Protein AF-A0A7J4VDL4-F1 (afdb_monomer_lite)

pLDDT: mean 96.26, std 4.19, range [60.41, 98.81]

Structure (mmCIF, N/CA/C/O backbone):
data_AF-A0A7J4VDL4-F1
#
_entry.id   AF-A0A7J4VDL4-F1
#
loop_
_atom_site.group_PDB
_atom_site.id
_atom_site.type_symbol
_atom_site.label_atom_id
_atom_site.label_alt_id
_atom_site.label_comp_id
_atom_site.label_asym_id
_atom_site.label_entity_id
_atom_site.label_seq_id
_atom_site.pdbx_PDB_ins_code
_atom_site.Cartn_x
_atom_site.Cartn_y
_atom_site.Cartn_z
_atom_site.occupancy
_atom_site.B_iso_or_equiv
_atom_site.auth_seq_id
_atom_site.auth_comp_id
_atom_site.auth_asym_id
_atom_site.auth_atom_id
_atom_site.pdbx_PDB_model_num
ATOM 1 N N . MET A 1 1 ? -11.817 5.795 1.529 1.00 94.25 1 MET A N 1
ATOM 2 C CA . MET A 1 1 ? -12.161 4.381 1.842 1.00 94.25 1 MET A CA 1
ATOM 3 C C . MET A 1 1 ? -12.318 4.054 3.342 1.00 94.25 1 MET A C 1
ATOM 5 O O . MET A 1 1 ? -12.463 2.883 3.675 1.00 94.25 1 MET A O 1
ATOM 9 N N . GLY A 1 2 ? -12.336 5.038 4.257 1.00 95.44 2 GLY A N 1
ATOM 10 C CA . GLY A 1 2 ? -12.389 4.767 5.707 1.00 95.44 2 GLY A CA 1
ATOM 11 C C . GLY A 1 2 ? -13.624 3.978 6.166 1.00 95.44 2 GLY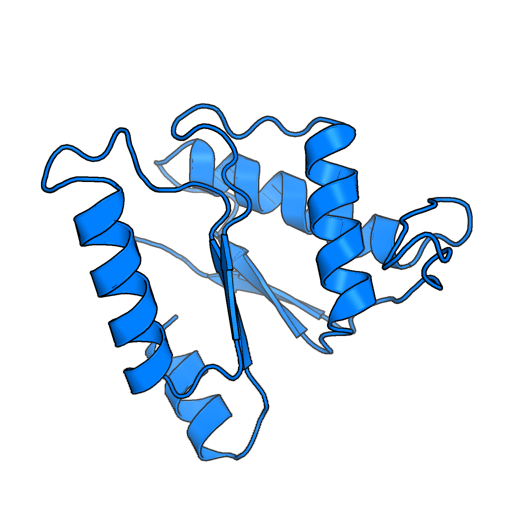 A C 1
ATOM 12 O O . GLY A 1 2 ? -13.493 3.059 6.965 1.00 95.44 2 GLY A O 1
ATOM 13 N N . GLY A 1 3 ? -14.803 4.248 5.591 1.00 96.62 3 GLY A N 1
ATOM 14 C CA . GLY A 1 3 ? -16.025 3.493 5.904 1.00 96.62 3 GLY A CA 1
ATOM 15 C C . GLY A 1 3 ? -15.932 2.001 5.559 1.00 96.62 3 GLY A C 1
ATOM 16 O O . GLY A 1 3 ? -16.387 1.162 6.331 1.00 96.62 3 GLY A O 1
ATOM 17 N N . THR A 1 4 ? -15.279 1.651 4.445 1.00 96.88 4 THR A N 1
ATOM 18 C CA . THR A 1 4 ? -15.030 0.250 4.068 1.00 96.88 4 THR A CA 1
ATOM 19 C C . THR A 1 4 ? -14.106 -0.435 5.068 1.00 96.88 4 THR A C 1
ATOM 21 O O . THR A 1 4 ? -14.406 -1.545 5.497 1.00 96.88 4 THR A O 1
ATOM 24 N N . ILE A 1 5 ? -13.026 0.240 5.477 1.00 97.06 5 ILE A N 1
ATOM 25 C CA . ILE A 1 5 ? -12.095 -0.270 6.493 1.00 97.06 5 ILE A CA 1
ATOM 26 C C . ILE A 1 5 ? -12.838 -0.539 7.805 1.00 97.06 5 ILE A C 1
ATOM 28 O O . ILE A 1 5 ? -12.793 -1.659 8.310 1.00 97.06 5 ILE A O 1
ATOM 32 N N . ALA A 1 6 ? -13.583 0.447 8.312 1.00 96.81 6 ALA A N 1
ATOM 33 C CA . ALA A 1 6 ? -14.337 0.315 9.556 1.00 96.81 6 ALA A CA 1
ATOM 34 C C . ALA A 1 6 ? -15.370 -0.824 9.491 1.00 96.81 6 ALA A C 1
ATOM 36 O O . ALA A 1 6 ? -15.507 -1.593 10.442 1.00 96.81 6 ALA A O 1
ATOM 37 N N . LYS A 1 7 ? -16.058 -0.981 8.350 1.00 97.69 7 LYS A N 1
ATOM 38 C CA . LYS A 1 7 ? -17.004 -2.083 8.122 1.00 97.69 7 LYS A CA 1
ATOM 39 C C . LYS A 1 7 ? -16.311 -3.447 8.137 1.00 97.69 7 LYS A C 1
ATOM 41 O O . LYS A 1 7 ? -16.804 -4.369 8.779 1.00 97.69 7 LYS A O 1
ATOM 46 N N . MET A 1 8 ? -15.176 -3.583 7.450 1.00 97.12 8 MET A N 1
ATOM 47 C CA . MET A 1 8 ? -14.408 -4.832 7.415 1.00 97.12 8 MET A CA 1
ATOM 48 C C . MET A 1 8 ? -13.864 -5.200 8.799 1.00 97.12 8 MET A C 1
ATOM 50 O O . MET A 1 8 ? -14.025 -6.342 9.229 1.00 97.12 8 MET A O 1
ATOM 54 N N . ALA A 1 9 ? -13.306 -4.228 9.524 1.00 96.25 9 ALA A N 1
ATOM 55 C CA . ALA A 1 9 ? -12.855 -4.422 10.899 1.00 96.25 9 ALA A CA 1
ATOM 56 C C . ALA A 1 9 ? -14.016 -4.803 11.837 1.00 96.25 9 ALA A C 1
ATOM 58 O O . ALA A 1 9 ? -13.870 -5.676 12.689 1.00 96.25 9 ALA A O 1
ATOM 59 N N . GLY A 1 10 ? -15.201 -4.209 11.648 1.00 96.31 10 GLY A N 1
ATOM 60 C CA . GLY A 1 10 ? -16.426 -4.575 12.370 1.00 96.31 10 GLY A CA 1
ATOM 61 C C . GLY A 1 10 ? -16.891 -6.015 12.125 1.00 96.31 10 GLY A C 1
ATOM 62 O O . GLY A 1 10 ? -17.521 -6.605 12.996 1.00 96.31 10 GLY A O 1
ATOM 63 N N . HIS A 1 11 ? -16.533 -6.607 10.983 1.00 97.38 11 HIS A N 1
ATOM 64 C CA . HIS A 1 11 ? -16.755 -8.024 10.678 1.00 97.38 11 HIS A CA 1
ATOM 65 C C . HIS A 1 11 ? -15.594 -8.936 11.126 1.00 97.38 11 HIS A C 1
ATOM 67 O O . HIS A 1 11 ? -15.532 -10.093 10.717 1.00 97.38 11 HIS A O 1
ATOM 73 N N . GLY A 1 12 ? -14.657 -8.433 11.938 1.00 96.50 12 GLY A N 1
ATOM 74 C CA . GLY A 1 12 ? -13.530 -9.213 12.457 1.00 96.50 12 GLY A CA 1
ATOM 75 C C . GLY A 1 12 ? -12.416 -9.473 11.440 1.00 96.50 12 GLY A C 1
ATOM 76 O O . GLY A 1 12 ? -11.557 -10.321 11.679 1.00 96.50 12 GLY A O 1
ATOM 77 N N . LEU A 1 13 ? -12.407 -8.770 10.301 1.00 97.44 13 LEU A N 1
ATOM 78 C CA . LEU A 1 13 ? -11.301 -8.861 9.353 1.00 97.44 13 LEU A CA 1
ATOM 79 C C . LEU A 1 13 ? -10.094 -8.072 9.861 1.00 97.44 13 LEU A C 1
ATOM 81 O O . LEU A 1 13 ? -10.221 -6.955 10.358 1.00 97.44 13 LEU A O 1
ATOM 85 N N . ARG A 1 14 ? -8.911 -8.657 9.673 1.00 97.88 14 ARG A N 1
ATOM 86 C CA . ARG A 1 14 ? -7.627 -8.021 9.968 1.00 97.88 14 ARG A CA 1
ATOM 87 C C . ARG A 1 14 ? -7.283 -7.006 8.889 1.00 97.88 14 ARG A C 1
ATOM 89 O O . ARG A 1 14 ? -7.290 -7.349 7.706 1.00 97.88 14 ARG A O 1
ATOM 96 N N . ILE A 1 15 ? -6.986 -5.776 9.301 1.00 97.94 15 ILE A N 1
ATOM 97 C CA . ILE A 1 15 ? -6.673 -4.662 8.404 1.00 97.94 15 ILE A CA 1
ATOM 98 C C . ILE A 1 15 ? -5.271 -4.138 8.694 1.00 97.94 15 ILE A C 1
ATOM 100 O O . ILE A 1 15 ? -4.929 -3.891 9.845 1.00 97.94 15 ILE A O 1
ATOM 104 N N . GLY A 1 16 ? -4.502 -3.902 7.636 1.00 98.06 16 GLY A N 1
ATOM 105 C CA . GLY A 1 16 ? -3.246 -3.163 7.683 1.00 98.06 16 GLY A CA 1
ATOM 106 C C . GLY A 1 16 ? -3.314 -1.909 6.821 1.00 98.06 16 GLY A C 1
ATOM 107 O O . GLY A 1 16 ? -3.989 -1.904 5.789 1.00 98.06 16 GLY A O 1
ATOM 108 N N . ILE A 1 17 ? -2.615 -0.855 7.236 1.00 98.31 17 ILE A N 1
ATOM 109 C CA . ILE A 1 17 ? -2.462 0.381 6.459 1.00 98.31 17 ILE A CA 1
ATOM 110 C C . ILE A 1 17 ? -0.971 0.620 6.218 1.00 98.31 17 ILE A C 1
ATOM 112 O O . ILE A 1 17 ? -0.153 0.464 7.121 1.00 98.31 17 ILE A O 1
ATOM 116 N N . VAL A 1 18 ? -0.612 0.996 4.995 1.00 98.25 18 VAL A N 1
ATOM 117 C CA . VAL A 1 18 ? 0.759 1.371 4.642 1.00 98.25 18 VAL A CA 1
ATOM 118 C C . VAL A 1 18 ? 0.708 2.712 3.934 1.00 98.25 18 VAL A C 1
ATOM 120 O O . VAL A 1 18 ? 0.101 2.828 2.871 1.00 98.25 18 VAL A O 1
ATOM 123 N N . ASP A 1 19 ? 1.353 3.709 4.524 1.00 97.75 19 ASP A N 1
ATOM 124 C CA . ASP A 1 19 ? 1.561 5.016 3.911 1.00 97.75 19 ASP A CA 1
ATOM 125 C C . ASP A 1 19 ? 2.915 5.002 3.169 1.00 97.75 19 ASP A C 1
ATOM 127 O O . ASP A 1 19 ? 3.915 4.512 3.701 1.00 97.75 19 ASP A O 1
ATOM 131 N N . LEU A 1 20 ? 2.980 5.493 1.925 1.00 97.69 20 LEU A N 1
ATOM 132 C CA . LEU A 1 20 ? 4.244 5.479 1.173 1.00 97.69 20 LEU A CA 1
ATOM 133 C C . LEU A 1 20 ? 5.208 6.585 1.622 1.00 97.69 20 LEU A C 1
ATOM 135 O O . LEU A 1 20 ? 6.407 6.331 1.708 1.00 97.69 20 LEU A O 1
ATOM 139 N N . THR A 1 21 ? 4.685 7.771 1.928 1.00 96.19 21 THR A N 1
ATOM 140 C CA . THR A 1 21 ? 5.444 8.987 2.265 1.00 96.19 21 THR A CA 1
ATOM 141 C C . THR A 1 21 ? 5.044 9.491 3.652 1.00 96.19 21 THR A C 1
ATOM 143 O O . THR A 1 21 ? 4.033 9.045 4.208 1.00 96.19 21 THR A O 1
ATOM 146 N N . LEU A 1 22 ? 5.816 10.407 4.246 1.00 94.06 22 LEU A N 1
ATOM 147 C CA . LEU A 1 22 ? 5.429 11.051 5.512 1.00 94.06 22 LEU A CA 1
ATOM 148 C C . LEU A 1 22 ? 4.474 12.238 5.291 1.00 94.06 22 LEU A C 1
ATOM 150 O O . LEU A 1 22 ? 3.930 12.767 6.263 1.00 94.06 22 LEU A O 1
ATOM 154 N N . GLY A 1 23 ? 4.242 12.636 4.036 1.00 92.75 23 GLY A N 1
ATOM 155 C CA . GLY A 1 23 ? 3.475 13.834 3.700 1.00 92.75 23 GLY A CA 1
ATOM 156 C C . GLY A 1 23 ? 4.222 15.121 4.053 1.00 92.75 23 GLY A C 1
ATOM 157 O O . GLY A 1 23 ? 3.592 16.114 4.422 1.00 92.75 23 GLY A O 1
ATOM 158 N N . GLU A 1 24 ? 5.558 15.092 4.046 1.00 92.12 24 GLU A N 1
ATOM 159 C CA . GLU A 1 24 ? 6.407 16.184 4.521 1.00 92.12 24 GLU A CA 1
ATOM 160 C C . GLU A 1 24 ? 6.354 17.454 3.657 1.00 92.12 24 GLU A C 1
ATOM 162 O O . GLU A 1 24 ? 6.754 18.512 4.142 1.00 92.12 24 GLU A O 1
ATOM 167 N N . LEU A 1 25 ? 5.826 17.388 2.426 1.00 91.94 25 LEU A N 1
ATOM 168 C CA . LEU A 1 25 ? 5.559 18.570 1.593 1.00 91.94 25 LEU A CA 1
ATOM 169 C C . LEU A 1 25 ? 4.158 19.162 1.825 1.00 91.94 25 LEU A C 1
ATOM 171 O O . LEU A 1 25 ? 3.764 20.131 1.167 1.00 91.94 25 LEU A O 1
ATOM 175 N N . GLY A 1 26 ? 3.389 18.599 2.760 1.00 89.19 26 GLY A N 1
ATOM 176 C CA . GLY A 1 26 ? 2.090 19.121 3.161 1.00 89.19 26 GLY A CA 1
ATOM 177 C C . GLY A 1 26 ? 2.170 20.571 3.649 1.00 89.19 26 GLY A C 1
ATOM 178 O O . GLY A 1 26 ? 3.057 20.959 4.402 1.00 89.19 26 GLY A O 1
ATOM 179 N N . THR A 1 27 ? 1.196 21.393 3.255 1.00 89.56 27 THR A N 1
ATOM 180 C CA . THR A 1 27 ? 1.187 22.836 3.563 1.00 89.56 27 THR A CA 1
ATOM 181 C C . THR A 1 27 ? 0.898 23.169 5.026 1.00 89.56 27 THR A C 1
ATOM 183 O O . THR A 1 27 ? 1.109 24.305 5.450 1.00 89.56 27 THR A O 1
ATOM 186 N N . ARG A 1 28 ? 0.355 22.221 5.797 1.00 90.81 28 ARG A N 1
ATOM 187 C CA . ARG A 1 28 ? -0.078 22.421 7.185 1.00 90.81 28 ARG A CA 1
ATOM 188 C C . ARG A 1 28 ? 0.456 21.309 8.077 1.00 90.81 28 ARG A C 1
ATOM 190 O O . ARG A 1 28 ? 0.398 20.142 7.705 1.00 90.81 28 ARG A O 1
ATOM 197 N N . GLY A 1 29 ? 0.859 21.686 9.288 1.00 89.94 29 GLY A N 1
ATOM 198 C CA . GLY A 1 29 ? 1.416 20.761 10.271 1.00 89.94 29 GLY A CA 1
ATOM 199 C C . GLY A 1 29 ? 2.886 20.436 10.003 1.00 89.94 29 GLY A C 1
ATOM 200 O O . GLY A 1 29 ? 3.570 21.142 9.268 1.00 89.94 29 GLY A O 1
ATOM 201 N N . SER A 1 30 ? 3.369 19.374 10.641 1.00 89.12 30 SER A N 1
ATOM 202 C CA . SER A 1 30 ? 4.701 18.802 10.440 1.00 89.12 30 SER A CA 1
ATOM 203 C C . SER A 1 30 ? 4.579 17.300 10.180 1.00 89.12 30 SER A C 1
ATOM 205 O O . SER A 1 30 ? 3.552 16.701 10.507 1.00 89.12 30 SER A O 1
ATOM 207 N N . ALA A 1 31 ? 5.629 16.670 9.647 1.00 88.12 31 ALA A N 1
ATOM 208 C CA . ALA A 1 31 ? 5.665 15.218 9.446 1.00 88.12 31 ALA A CA 1
ATOM 209 C C . ALA A 1 31 ? 5.390 14.435 10.747 1.00 88.12 31 ALA A C 1
ATOM 211 O O . ALA A 1 31 ? 4.697 13.422 10.731 1.00 88.12 31 ALA A O 1
ATOM 212 N N . GLU A 1 32 ? 5.869 14.936 11.889 1.00 90.25 32 GLU A N 1
ATOM 213 C CA . GLU A 1 32 ? 5.619 14.341 13.206 1.00 90.25 32 GLU A CA 1
ATOM 214 C C . GLU A 1 32 ? 4.146 14.451 13.622 1.00 90.25 32 GLU A C 1
ATOM 216 O O . GLU A 1 32 ? 3.530 13.454 14.004 1.00 90.25 32 GLU A O 1
ATOM 221 N N . ILE A 1 33 ? 3.550 15.644 13.495 1.00 92.56 33 ILE A N 1
ATOM 222 C CA . ILE A 1 33 ? 2.118 15.848 13.768 1.00 92.56 33 ILE A CA 1
ATOM 223 C C . ILE A 1 33 ? 1.296 14.923 12.870 1.00 92.56 33 ILE A C 1
ATOM 225 O O . ILE A 1 33 ? 0.414 14.210 13.350 1.00 92.56 33 ILE A O 1
ATOM 229 N N . ARG A 1 34 ? 1.637 14.869 11.579 1.00 92.50 34 ARG A N 1
ATOM 230 C CA . ARG A 1 34 ? 0.950 14.039 10.594 1.00 92.50 34 ARG A CA 1
ATOM 231 C C . ARG A 1 34 ? 1.047 12.552 10.922 1.00 92.50 34 ARG A C 1
ATOM 233 O O . ARG A 1 34 ? 0.060 11.828 10.793 1.00 92.50 34 ARG A O 1
ATOM 240 N N . GLN A 1 35 ? 2.211 12.098 11.376 1.00 91.12 35 GLN A N 1
ATOM 241 C CA . GLN A 1 35 ? 2.417 10.720 11.803 1.00 91.12 35 GLN A CA 1
ATOM 242 C C . GLN A 1 35 ? 1.569 10.382 13.036 1.00 91.12 35 GLN A C 1
ATOM 244 O O . GLN A 1 35 ? 0.927 9.331 13.064 1.00 91.12 35 GLN A O 1
ATOM 249 N N . ASN A 1 36 ? 1.499 11.279 14.022 1.00 93.50 36 ASN A N 1
ATOM 250 C CA . ASN A 1 36 ? 0.658 11.091 15.204 1.00 93.50 36 ASN A CA 1
ATOM 251 C C . ASN A 1 36 ? -0.831 11.017 14.834 1.00 93.50 36 ASN A C 1
ATOM 253 O O . ASN A 1 36 ? -1.524 10.092 15.260 1.00 93.50 36 ASN A O 1
ATOM 257 N N . GLU A 1 37 ? -1.318 11.921 13.979 1.00 95.06 37 GLU A N 1
ATOM 258 C CA . GLU A 1 37 ? -2.684 11.865 13.438 1.00 95.06 37 GLU A CA 1
ATOM 259 C C . GLU A 1 37 ? -2.966 10.542 12.715 1.00 95.06 37 GLU A C 1
ATOM 261 O O . GLU A 1 37 ? -4.016 9.925 12.909 1.00 95.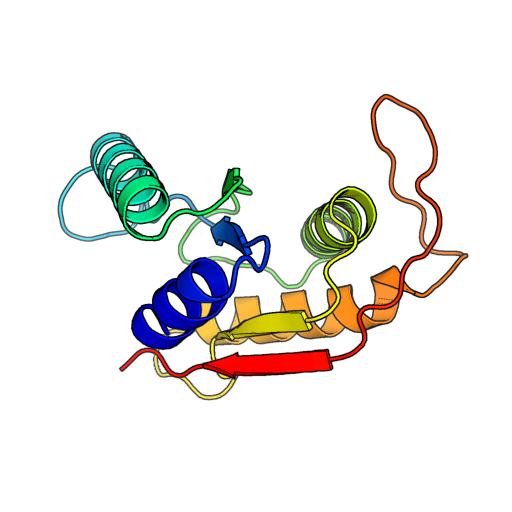06 37 GLU A O 1
ATOM 266 N N . ALA A 1 38 ? -2.022 10.085 11.888 1.00 95.06 38 ALA A N 1
ATOM 267 C CA . ALA A 1 38 ? -2.132 8.836 11.150 1.00 95.06 38 ALA A CA 1
ATOM 268 C C . ALA A 1 38 ? -2.234 7.624 12.093 1.00 95.06 38 ALA A C 1
ATOM 270 O O . ALA A 1 38 ? -3.085 6.751 11.887 1.00 95.06 38 ALA A O 1
ATOM 271 N N . ILE A 1 39 ? -1.426 7.585 13.155 1.00 94.75 39 ILE A N 1
ATOM 272 C CA . ILE A 1 39 ? -1.494 6.537 14.181 1.00 94.75 39 ILE A CA 1
ATOM 273 C C . ILE A 1 39 ? -2.865 6.552 14.867 1.00 94.75 39 ILE A C 1
ATOM 275 O O . ILE A 1 39 ? -3.528 5.514 14.910 1.00 94.75 39 ILE A O 1
ATOM 279 N N . GLN A 1 40 ? -3.341 7.718 15.317 1.00 97.38 40 GLN A N 1
ATOM 280 C CA . GLN A 1 40 ? -4.655 7.835 15.965 1.00 97.38 40 GLN A CA 1
ATOM 281 C C . GLN A 1 40 ? -5.799 7.407 15.036 1.00 97.38 40 GLN A C 1
ATOM 283 O O . GLN A 1 40 ? -6.687 6.655 15.441 1.00 97.38 40 GLN A O 1
ATOM 288 N N . ALA A 1 41 ? -5.754 7.798 13.761 1.00 96.81 41 ALA A N 1
ATOM 289 C CA . ALA A 1 41 ? -6.723 7.344 12.768 1.00 96.81 41 ALA A CA 1
ATOM 290 C C . ALA A 1 41 ? -6.688 5.816 12.575 1.00 96.81 41 ALA A C 1
ATOM 292 O O . ALA A 1 41 ? -7.737 5.196 12.413 1.00 96.81 41 ALA A O 1
ATOM 293 N N . GLY A 1 42 ? -5.502 5.198 12.624 1.00 96.31 42 GLY A N 1
ATOM 294 C CA . GLY A 1 42 ? -5.347 3.741 12.582 1.00 96.31 42 GLY A CA 1
ATOM 295 C C . GLY A 1 42 ? -6.027 3.045 13.764 1.00 96.31 42 GLY A C 1
ATOM 296 O O . GLY A 1 42 ? -6.753 2.072 13.558 1.00 96.31 42 GLY A O 1
ATOM 297 N N . VAL A 1 43 ? -5.870 3.590 14.976 1.00 96.69 43 VAL A N 1
ATOM 298 C CA . VAL A 1 43 ? -6.529 3.091 16.197 1.00 96.69 43 VAL A CA 1
ATOM 299 C C . VAL A 1 43 ? -8.051 3.168 16.072 1.00 96.69 43 VAL A C 1
ATOM 301 O O . VAL A 1 43 ? -8.738 2.172 16.299 1.00 96.69 43 VAL A O 1
ATOM 304 N N . VAL A 1 44 ? -8.589 4.314 15.640 1.00 97.31 44 VAL A N 1
ATOM 305 C CA . VAL A 1 44 ? -10.039 4.498 15.425 1.00 97.31 44 VAL A CA 1
ATOM 306 C C . VAL A 1 44 ? -10.586 3.494 14.406 1.00 97.31 44 VAL A C 1
ATOM 308 O O . VAL A 1 44 ? -11.677 2.950 14.579 1.00 97.31 44 VAL A O 1
ATOM 311 N N . LEU A 1 45 ? -9.815 3.213 13.354 1.00 96.69 45 LEU A N 1
ATOM 312 C CA . LEU A 1 45 ? -10.171 2.262 12.301 1.00 96.69 45 LEU A CA 1
ATOM 313 C C . LEU A 1 45 ? -9.895 0.795 12.662 1.00 96.69 45 LEU A C 1
ATOM 315 O O . LEU A 1 45 ? -10.190 -0.078 11.845 1.00 96.69 45 LEU A O 1
ATOM 319 N N . LYS A 1 46 ? -9.365 0.517 13.862 1.00 96.44 46 LYS A N 1
ATOM 320 C CA . LYS A 1 46 ? -8.979 -0.826 14.326 1.00 96.44 46 LYS A CA 1
ATOM 321 C C . LYS A 1 46 ? -8.015 -1.532 13.361 1.00 96.44 46 LYS A C 1
ATOM 323 O O . LYS A 1 46 ? -8.139 -2.732 13.118 1.00 96.44 46 LYS A O 1
ATOM 328 N N . ALA A 1 47 ? -7.072 -0.785 12.788 1.00 97.00 47 ALA A N 1
ATOM 329 C CA . ALA A 1 47 ? -5.987 -1.377 12.014 1.00 97.00 47 ALA A CA 1
ATOM 330 C C . ALA A 1 47 ? -5.048 -2.162 12.950 1.00 97.00 47 ALA A C 1
ATOM 332 O O . ALA A 1 47 ? -4.657 -1.659 14.000 1.00 97.00 47 ALA A O 1
ATOM 333 N N . GLU A 1 48 ? -4.684 -3.386 12.567 1.00 96.31 48 GLU A N 1
ATOM 334 C CA . GLU A 1 48 ? -3.741 -4.245 13.300 1.00 96.31 48 GLU A CA 1
ATOM 335 C C . GLU A 1 48 ? -2.320 -3.681 13.239 1.00 96.31 48 GLU A C 1
ATOM 337 O O . GLU A 1 48 ? -1.559 -3.780 14.197 1.00 96.31 48 GLU A O 1
ATOM 342 N N . PHE A 1 49 ? -1.983 -3.037 12.121 1.00 96.06 49 PHE A N 1
ATOM 343 C CA . PHE A 1 49 ? -0.752 -2.279 11.970 1.00 96.06 49 PHE A CA 1
ATOM 344 C C . PHE A 1 49 ? -0.955 -1.075 11.051 1.00 96.06 49 PHE A C 1
ATOM 346 O O . PHE A 1 49 ? -1.819 -1.065 10.164 1.00 96.06 49 PHE A O 1
ATOM 353 N N . ARG A 1 50 ? -0.097 -0.072 11.240 1.00 97.19 50 ARG A N 1
ATOM 354 C CA . ARG A 1 50 ? 0.094 1.026 10.302 1.00 97.19 50 ARG A CA 1
ATOM 355 C C . ARG A 1 50 ? 1.584 1.293 10.143 1.00 97.19 50 ARG A C 1
ATOM 357 O O . ARG A 1 50 ? 2.246 1.642 11.114 1.00 97.19 50 ARG A O 1
ATOM 364 N N . GLU A 1 51 ? 2.104 1.104 8.937 1.00 96.00 51 GLU A N 1
ATOM 365 C CA . GLU A 1 51 ? 3.518 1.327 8.617 1.00 96.00 51 GLU A CA 1
ATOM 366 C C . GLU A 1 51 ? 3.691 2.484 7.630 1.00 96.00 51 GLU A C 1
ATOM 368 O O . GLU A 1 51 ? 2.761 2.862 6.918 1.00 96.00 51 GLU A O 1
ATOM 373 N N . ASN A 1 52 ? 4.904 3.034 7.575 1.00 96.69 52 ASN A N 1
ATOM 374 C CA . ASN A 1 52 ? 5.267 4.091 6.643 1.00 96.69 52 ASN A CA 1
ATOM 375 C C . ASN A 1 52 ? 6.571 3.733 5.917 1.00 96.69 52 ASN A C 1
ATOM 377 O O . ASN A 1 52 ? 7.573 3.435 6.571 1.00 96.69 52 ASN A O 1
ATOM 381 N N . LEU A 1 53 ? 6.570 3.772 4.581 1.00 96.69 53 LEU A N 1
ATOM 382 C CA . LEU A 1 53 ? 7.761 3.476 3.779 1.00 96.69 53 LEU A CA 1
ATOM 383 C C . LEU A 1 53 ? 8.724 4.659 3.653 1.00 96.69 53 LEU A C 1
ATOM 385 O O . LEU A 1 53 ? 9.835 4.462 3.177 1.00 96.69 53 LEU A O 1
ATOM 389 N N . ARG A 1 54 ? 8.384 5.869 4.098 1.00 95.81 54 ARG A N 1
ATOM 390 C CA . ARG A 1 54 ? 9.297 7.025 4.075 1.00 95.81 54 ARG A CA 1
ATOM 391 C C . ARG A 1 54 ? 9.925 7.259 2.691 1.00 95.81 5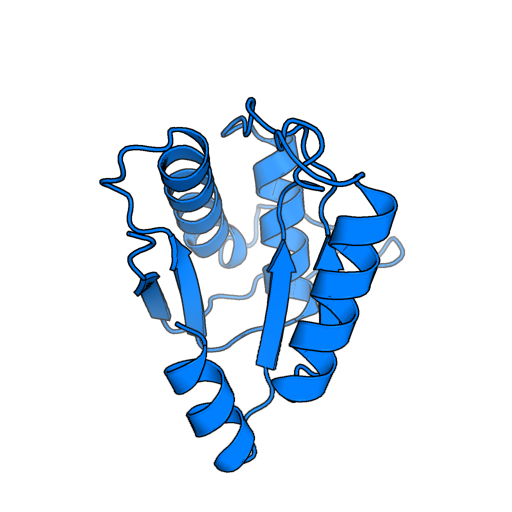4 ARG A C 1
ATOM 393 O O . ARG A 1 54 ? 11.094 7.620 2.589 1.00 95.81 54 ARG A O 1
ATOM 400 N N . ILE A 1 55 ? 9.179 6.962 1.628 1.00 96.94 55 ILE A N 1
ATOM 401 C CA . ILE A 1 55 ? 9.517 7.388 0.271 1.00 96.94 55 ILE A CA 1
ATOM 402 C C . ILE A 1 55 ? 9.361 8.917 0.250 1.00 96.94 55 ILE A C 1
ATOM 404 O O . ILE A 1 55 ? 8.411 9.402 0.870 1.00 96.94 55 ILE A O 1
ATOM 408 N N . PRO A 1 56 ? 10.261 9.668 -0.410 1.00 95.25 56 PRO A N 1
ATOM 409 C CA . PRO A 1 56 ? 10.145 11.120 -0.483 1.00 95.25 56 PRO A CA 1
ATOM 410 C C . PRO A 1 56 ? 8.788 11.559 -1.043 1.00 95.25 56 PRO A C 1
ATOM 412 O O . PRO A 1 56 ? 8.356 11.092 -2.102 1.00 95.25 56 PRO A O 1
ATOM 415 N N . ASP A 1 57 ? 8.122 12.452 -0.319 1.00 95.12 57 ASP A N 1
ATOM 416 C CA . ASP A 1 57 ? 6.854 13.048 -0.730 1.00 95.12 57 ASP A CA 1
ATOM 417 C C . ASP A 1 57 ? 7.035 13.928 -1.973 1.00 95.12 57 ASP A C 1
ATOM 419 O O . ASP A 1 57 ? 8.090 14.532 -2.178 1.00 95.12 57 ASP A O 1
ATOM 423 N N . GLY A 1 58 ? 6.033 13.964 -2.854 1.00 94.12 58 GLY A N 1
ATOM 424 C CA . GLY A 1 58 ? 6.108 14.663 -4.141 1.00 94.12 58 GLY A CA 1
ATOM 425 C C . GLY A 1 58 ? 6.986 13.992 -5.202 1.00 94.12 58 GLY A C 1
ATOM 426 O O . GLY A 1 58 ? 7.041 14.486 -6.330 1.00 94.12 58 GLY A O 1
ATOM 427 N N . ASN A 1 59 ? 7.681 12.896 -4.872 1.00 92.00 59 ASN A N 1
ATOM 428 C CA . ASN A 1 59 ? 8.527 12.159 -5.810 1.00 92.00 59 ASN A CA 1
ATOM 429 C C . ASN A 1 59 ? 8.460 10.639 -5.590 1.00 92.00 59 ASN A C 1
ATOM 431 O O . ASN A 1 59 ? 9.479 9.960 -5.429 1.00 92.00 59 ASN A O 1
ATOM 435 N N . ILE A 1 60 ? 7.247 10.076 -5.593 1.00 96.94 60 ILE A N 1
ATOM 436 C CA . ILE A 1 60 ? 7.084 8.618 -5.555 1.00 96.94 60 ILE A CA 1
ATOM 437 C C . ILE A 1 60 ? 7.533 8.024 -6.896 1.00 96.94 60 ILE A C 1
ATOM 439 O O . ILE A 1 60 ? 6.774 7.947 -7.862 1.00 96.94 60 ILE A O 1
ATOM 443 N N . GLU A 1 61 ? 8.781 7.570 -6.955 1.00 97.00 61 GLU A N 1
ATOM 444 C CA . GLU A 1 61 ? 9.336 6.936 -8.147 1.00 97.00 61 GLU A CA 1
ATOM 445 C C . GLU A 1 61 ? 8.924 5.466 -8.269 1.00 97.00 61 GLU A C 1
ATOM 447 O O . GLU A 1 61 ? 9.067 4.661 -7.341 1.00 97.00 61 GLU A O 1
ATOM 452 N N . VAL A 1 62 ? 8.502 5.073 -9.472 1.00 97.81 62 VAL A N 1
ATOM 453 C CA . VAL A 1 62 ? 8.209 3.674 -9.814 1.00 97.81 62 VAL A CA 1
ATOM 454 C C . VAL A 1 62 ? 9.495 2.953 -10.242 1.00 97.81 62 VAL A C 1
ATOM 456 O O . VAL A 1 62 ? 9.633 2.510 -11.387 1.00 97.81 62 VAL A O 1
ATOM 459 N N . ASN A 1 63 ? 10.440 2.851 -9.308 1.00 98.12 63 ASN A N 1
ATOM 460 C CA . ASN A 1 63 ? 11.757 2.240 -9.492 1.00 98.12 63 ASN A CA 1
ATOM 461 C C . ASN A 1 63 ? 11.851 0.845 -8.827 1.00 98.12 63 ASN A C 1
ATOM 463 O O . ASN A 1 63 ? 10.916 0.378 -8.169 1.00 98.12 63 ASN A O 1
ATOM 467 N N . GLN A 1 64 ? 12.972 0.148 -9.040 1.00 98.06 64 GLN A N 1
ATOM 468 C CA . GLN A 1 64 ? 13.180 -1.211 -8.525 1.00 98.06 64 GLN A CA 1
ATOM 469 C C . GLN A 1 64 ? 13.240 -1.252 -6.992 1.00 98.06 64 GLN A C 1
ATOM 471 O O . GLN A 1 64 ? 12.720 -2.188 -6.389 1.00 98.06 64 GLN A O 1
ATOM 476 N N . GLU A 1 65 ? 13.849 -0.251 -6.360 1.00 98.00 65 GLU A N 1
ATOM 477 C CA . GLU A 1 65 ? 13.982 -0.182 -4.905 1.00 98.00 65 GLU A CA 1
ATOM 478 C C . GLU A 1 65 ? 12.606 -0.105 -4.236 1.00 98.00 65 GLU A C 1
ATOM 480 O O . GLU A 1 65 ? 12.229 -0.997 -3.474 1.00 98.00 65 GLU A O 1
ATOM 485 N N . ASN A 1 66 ? 11.805 0.898 -4.598 1.00 98.44 66 ASN A N 1
ATOM 486 C CA . ASN A 1 66 ? 10.457 1.080 -4.068 1.00 9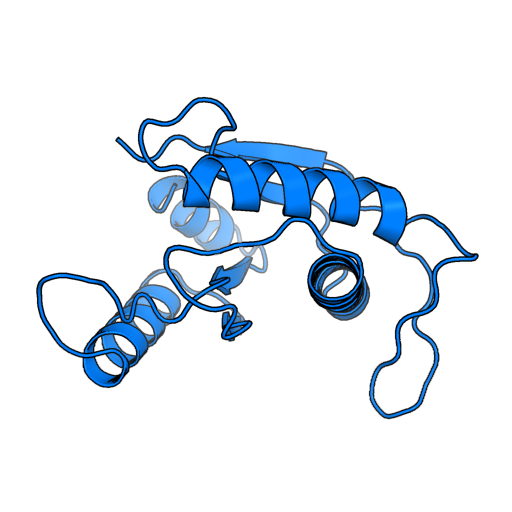8.44 66 ASN A CA 1
ATOM 487 C C . ASN A 1 66 ? 9.561 -0.125 -4.377 1.00 98.44 66 ASN A C 1
ATOM 489 O O . ASN A 1 66 ? 8.763 -0.540 -3.534 1.00 98.44 66 ASN A O 1
ATOM 493 N N . LEU A 1 67 ? 9.723 -0.737 -5.557 1.00 98.69 67 LEU A N 1
ATOM 494 C CA . LEU A 1 67 ? 8.994 -1.949 -5.924 1.00 98.69 67 LEU A CA 1
ATOM 495 C C . LEU A 1 67 ? 9.292 -3.090 -4.948 1.00 98.69 67 LEU A C 1
ATOM 497 O O . LEU A 1 67 ? 8.361 -3.716 -4.440 1.00 98.69 67 LEU A O 1
ATOM 501 N N . LEU A 1 68 ? 10.570 -3.353 -4.665 1.00 98.50 68 LEU A N 1
ATOM 502 C CA . LEU A 1 68 ? 10.979 -4.417 -3.748 1.00 98.50 68 LEU A CA 1
ATOM 503 C C . LEU A 1 68 ? 10.506 -4.155 -2.315 1.00 98.50 68 LEU A C 1
ATOM 505 O O . LEU A 1 68 ? 10.108 -5.099 -1.635 1.00 98.50 68 LEU A O 1
ATOM 509 N N . ARG A 1 69 ? 10.461 -2.890 -1.880 1.00 98.50 69 ARG A N 1
ATOM 510 C CA . ARG A 1 69 ? 9.922 -2.505 -0.564 1.00 98.50 69 ARG A CA 1
ATOM 511 C C . ARG A 1 69 ? 8.432 -2.829 -0.439 1.00 98.50 69 ARG A C 1
ATOM 513 O O . ARG A 1 69 ? 8.016 -3.426 0.551 1.00 98.50 69 ARG A O 1
ATOM 520 N N . VAL A 1 70 ? 7.627 -2.526 -1.460 1.00 98.69 70 VAL A N 1
ATOM 521 C CA . VAL A 1 70 ? 6.195 -2.880 -1.456 1.00 98.69 70 VAL A CA 1
ATOM 522 C C . VAL A 1 70 ? 5.994 -4.396 -1.595 1.00 98.69 70 VAL A C 1
ATOM 524 O O . VAL A 1 70 ? 5.156 -4.967 -0.899 1.00 98.69 70 VAL A O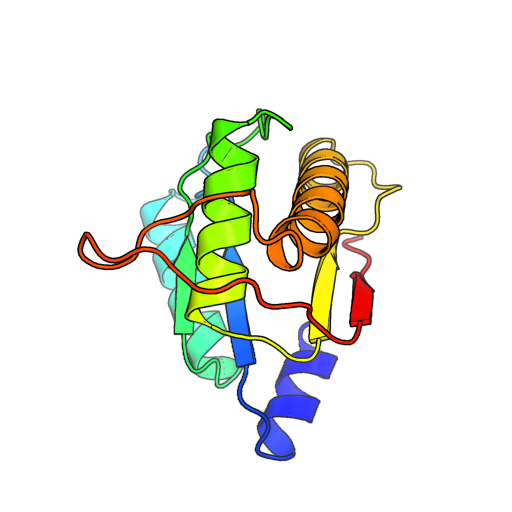 1
ATOM 527 N N . VAL A 1 71 ? 6.784 -5.083 -2.433 1.00 98.81 71 VAL A N 1
ATOM 528 C CA . VAL A 1 71 ? 6.753 -6.556 -2.540 1.00 98.81 71 VAL A CA 1
ATOM 529 C C . VAL A 1 71 ? 7.063 -7.216 -1.195 1.00 98.81 71 VAL A C 1
ATOM 531 O O . VAL A 1 71 ? 6.378 -8.168 -0.815 1.00 98.81 71 VAL A O 1
ATOM 534 N N . HIS A 1 72 ? 8.054 -6.697 -0.468 1.00 98.62 72 HIS A N 1
ATOM 535 C CA . HIS A 1 72 ? 8.413 -7.171 0.862 1.00 98.62 72 HIS A CA 1
ATOM 536 C C . HIS A 1 72 ? 7.224 -7.083 1.827 1.00 98.62 72 HIS A C 1
ATOM 538 O O . HIS A 1 72 ? 6.883 -8.083 2.456 1.00 98.62 72 HIS A O 1
ATOM 544 N N . LEU A 1 73 ? 6.525 -5.942 1.874 1.00 98.50 73 LEU A N 1
ATOM 545 C CA . LEU A 1 73 ? 5.343 -5.776 2.729 1.00 98.50 73 LEU A CA 1
ATOM 546 C C . LEU A 1 73 ? 4.198 -6.720 2.345 1.00 98.50 73 LEU A C 1
ATOM 548 O O . LEU A 1 73 ? 3.574 -7.321 3.220 1.00 98.50 73 LEU A O 1
ATOM 552 N N . ILE A 1 74 ? 3.942 -6.909 1.046 1.00 98.69 74 ILE A N 1
ATOM 553 C CA . ILE A 1 74 ? 2.921 -7.857 0.578 1.00 98.69 74 ILE A CA 1
ATOM 554 C C . ILE A 1 74 ? 3.257 -9.284 1.037 1.00 98.69 74 ILE A C 1
ATOM 556 O O . ILE A 1 74 ? 2.371 -10.012 1.482 1.00 98.69 74 ILE A O 1
ATOM 560 N N . ARG A 1 75 ? 4.526 -9.696 0.970 1.00 98.69 75 ARG A N 1
ATOM 561 C CA . ARG A 1 75 ? 4.959 -11.043 1.383 1.00 98.69 75 ARG A CA 1
ATOM 562 C C . ARG A 1 75 ? 5.036 -11.224 2.897 1.00 98.69 75 ARG A C 1
ATOM 564 O O . ARG A 1 75 ? 4.751 -12.324 3.371 1.00 98.69 75 ARG A O 1
ATOM 571 N N . LYS A 1 76 ? 5.371 -10.162 3.636 1.00 98.25 76 LYS A N 1
ATOM 572 C CA . LYS A 1 76 ? 5.353 -10.109 5.103 1.00 98.25 76 LYS A CA 1
ATOM 573 C C . LYS A 1 76 ? 3.934 -10.313 5.625 1.00 98.25 76 LYS A C 1
ATOM 575 O O . LYS A 1 76 ? 3.687 -11.211 6.425 1.00 98.25 76 LYS A O 1
ATOM 580 N N . TYR A 1 77 ? 2.990 -9.524 5.114 1.00 98.12 77 TYR A N 1
ATOM 581 C CA . TYR A 1 77 ? 1.624 -9.475 5.639 1.00 98.12 77 TYR A CA 1
ATOM 582 C C . TYR A 1 77 ? 0.642 -10.439 4.981 1.00 98.12 77 TYR A C 1
ATOM 584 O O . TYR A 1 77 ? -0.407 -10.723 5.558 1.00 98.12 77 TYR A O 1
ATOM 592 N N . LYS A 1 78 ? 0.973 -10.957 3.794 1.00 98.31 78 LYS A N 1
ATOM 593 C CA . LYS A 1 78 ? 0.148 -11.899 3.025 1.00 98.31 78 LYS A CA 1
ATOM 594 C C . LYS A 1 78 ? -1.332 -11.469 2.948 1.00 98.31 78 LYS A C 1
ATOM 596 O O . LYS A 1 78 ? -2.214 -12.231 3.359 1.00 98.31 78 LYS A O 1
ATOM 601 N N . PRO A 1 79 ? -1.631 -10.239 2.482 1.00 98.38 79 PRO A N 1
ATOM 602 C CA . PRO A 1 79 ? -3.001 -9.749 2.426 1.00 98.38 79 PRO A CA 1
ATOM 603 C C . PRO A 1 79 ? -3.787 -10.470 1.327 1.00 98.38 79 PRO A C 1
ATOM 605 O O . PRO A 1 79 ? -3.327 -10.554 0.193 1.00 98.38 79 PRO A O 1
ATOM 608 N N . LYS A 1 80 ? -5.017 -10.909 1.619 1.00 98.25 80 LYS A N 1
ATOM 609 C CA . LYS A 1 80 ? -5.915 -11.461 0.585 1.00 98.25 80 LYS A CA 1
ATOM 610 C C . LYS A 1 80 ? -6.336 -10.404 -0.435 1.00 98.25 80 LYS A C 1
ATOM 612 O O . LYS A 1 80 ? -6.460 -10.686 -1.618 1.00 98.25 80 LYS A O 1
ATOM 617 N N . VAL A 1 81 ? -6.553 -9.174 0.022 1.00 98.31 81 VAL A N 1
ATOM 618 C CA . VAL A 1 81 ? -7.031 -8.063 -0.804 1.00 98.31 81 VAL A CA 1
ATOM 619 C C . VAL A 1 81 ? -6.147 -6.848 -0.567 1.00 98.31 81 VAL A C 1
ATOM 621 O O . VAL A 1 81 ? -5.850 -6.515 0.579 1.00 98.31 81 VAL A O 1
ATOM 624 N N . ILE A 1 82 ? -5.763 -6.173 -1.648 1.00 98.75 82 ILE A N 1
ATOM 625 C CA . ILE A 1 82 ? -5.027 -4.908 -1.621 1.00 98.75 82 ILE A CA 1
ATOM 626 C C . ILE A 1 82 ? -5.925 -3.789 -2.150 1.00 98.75 82 ILE A C 1
ATOM 628 O O . ILE A 1 82 ? -6.684 -3.979 -3.100 1.00 98.75 82 ILE A O 1
ATOM 632 N N . PHE A 1 83 ? -5.811 -2.610 -1.547 1.00 98.56 83 PHE A N 1
ATOM 633 C CA . PHE A 1 83 ? -6.410 -1.371 -2.032 1.00 98.56 83 PHE A CA 1
ATOM 634 C C . PHE A 1 83 ? -5.308 -0.351 -2.333 1.00 98.56 83 PHE A C 1
ATOM 636 O O . PHE A 1 83 ? -4.359 -0.237 -1.561 1.00 98.56 83 PHE A O 1
ATOM 643 N N . ALA A 1 84 ? -5.445 0.401 -3.424 1.00 98.31 84 ALA A N 1
ATOM 644 C CA . ALA A 1 84 ? -4.527 1.479 -3.804 1.00 98.31 84 ALA A CA 1
ATOM 645 C C . ALA A 1 84 ? -5.292 2.712 -4.327 1.00 98.31 84 ALA A C 1
ATOM 647 O O . ALA A 1 84 ? -6.447 2.571 -4.738 1.00 98.31 84 ALA A O 1
ATOM 648 N N . PRO A 1 85 ? -4.681 3.911 -4.359 1.00 98.19 85 PRO A N 1
ATOM 649 C CA . PRO A 1 85 ? -5.280 5.073 -5.009 1.00 98.19 85 PRO A CA 1
ATOM 650 C C . PRO A 1 85 ? -5.620 4.798 -6.479 1.00 98.19 85 PRO A C 1
ATOM 652 O O . PRO A 1 85 ? -4.901 4.073 -7.179 1.00 98.19 85 PRO A O 1
ATOM 655 N N . TYR A 1 86 ? -6.726 5.365 -6.954 1.00 98.12 86 TYR A N 1
ATOM 656 C CA . TYR A 1 86 ? -7.138 5.264 -8.349 1.00 98.12 86 TYR A CA 1
ATOM 657 C C . TYR A 1 86 ? -6.108 5.926 -9.269 1.00 98.12 86 TYR A C 1
ATOM 659 O O . TYR A 1 86 ? -5.582 6.993 -8.977 1.00 98.12 86 TYR A O 1
ATOM 667 N N . PHE A 1 87 ? -5.800 5.267 -10.385 1.00 96.12 87 PHE A N 1
ATOM 668 C CA . PHE A 1 87 ? -4.707 5.655 -11.284 1.00 96.12 87 PHE A CA 1
ATOM 669 C C . PHE A 1 87 ? -4.982 6.932 -12.091 1.00 96.12 87 PHE A C 1
ATOM 671 O O . PHE A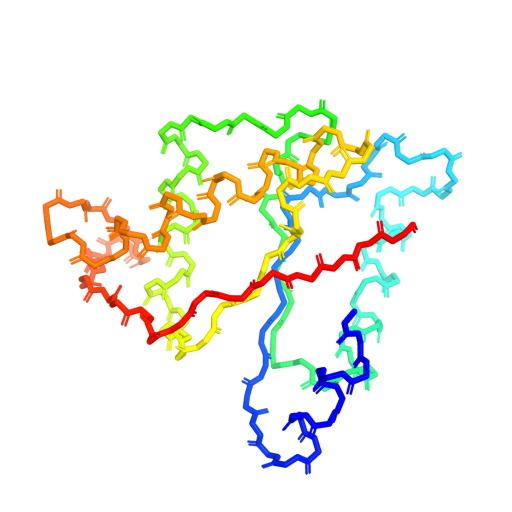 1 87 ? -4.080 7.418 -12.766 1.00 96.12 87 PHE A O 1
ATOM 678 N N . ASN A 1 88 ? -6.218 7.436 -12.079 1.00 96.25 88 ASN A N 1
ATOM 679 C CA . ASN A 1 88 ? -6.593 8.694 -12.709 1.00 96.25 88 ASN A CA 1
ATOM 680 C C . ASN A 1 88 ? -7.014 9.680 -11.617 1.00 96.25 88 ASN A C 1
ATOM 682 O O . ASN A 1 88 ? -8.160 9.664 -11.165 1.00 96.25 88 ASN A O 1
ATOM 686 N N . ASP A 1 89 ? -6.058 10.487 -11.178 1.00 95.75 89 ASP A N 1
ATOM 687 C CA . ASP A 1 89 ? -6.187 11.430 -10.074 1.00 95.75 89 ASP A CA 1
ATOM 688 C C . ASP A 1 89 ? -5.425 12.714 -10.429 1.00 95.75 89 ASP A C 1
ATOM 690 O O . ASP A 1 89 ? -4.464 12.679 -11.196 1.00 95.75 89 ASP A O 1
ATOM 694 N N . ARG A 1 90 ? -5.836 13.857 -9.876 1.00 95.75 90 ARG A N 1
ATOM 695 C CA . ARG A 1 90 ? -5.117 15.123 -10.077 1.00 95.75 90 ARG A CA 1
ATOM 696 C C . ARG A 1 90 ? -3.733 15.117 -9.423 1.00 95.75 90 ARG A C 1
ATOM 698 O O . ARG A 1 90 ? -2.877 15.902 -9.824 1.00 95.75 90 ARG A O 1
ATOM 705 N N . HIS A 1 91 ? -3.537 14.308 -8.379 1.00 96.19 91 HIS A N 1
ATOM 706 C CA . HIS A 1 91 ? -2.291 14.261 -7.627 1.00 96.19 91 HIS A CA 1
ATOM 707 C C . HIS A 1 91 ? -1.336 13.218 -8.233 1.00 96.19 91 HIS A C 1
ATOM 709 O O . HIS A 1 91 ? -1.649 12.024 -8.214 1.00 96.19 91 HIS A O 1
ATOM 715 N N . PRO A 1 92 ? -0.146 13.614 -8.721 1.00 96.19 92 PRO A N 1
ATOM 716 C CA . PRO A 1 92 ? 0.783 12.690 -9.375 1.00 96.19 92 PRO A CA 1
ATOM 717 C C . PRO A 1 92 ? 1.230 11.547 -8.455 1.00 96.19 92 PRO A C 1
ATOM 719 O O . PRO A 1 92 ? 1.269 10.401 -8.893 1.00 96.19 92 PRO A O 1
ATOM 722 N N . ASP A 1 93 ? 1.456 11.806 -7.163 1.00 97.12 93 ASP A N 1
ATOM 723 C CA . ASP A 1 93 ? 1.806 10.735 -6.218 1.00 97.12 93 ASP A CA 1
ATOM 724 C C . ASP A 1 93 ? 0.727 9.655 -6.071 1.00 97.12 93 ASP A C 1
ATOM 726 O O . ASP A 1 93 ? 1.064 8.488 -5.861 1.00 97.12 93 ASP A O 1
ATOM 730 N N . HIS A 1 94 ? -0.561 9.985 -6.228 1.00 97.62 94 HIS A N 1
ATOM 731 C CA . HIS A 1 94 ? -1.619 8.969 -6.227 1.00 97.62 94 HIS A CA 1
ATOM 732 C C . HIS A 1 94 ? -1.470 8.048 -7.445 1.00 97.62 94 HIS A C 1
ATOM 734 O O . HIS A 1 94 ? -1.531 6.822 -7.310 1.00 97.62 94 HIS A O 1
ATOM 740 N N . ILE A 1 95 ? -1.189 8.627 -8.617 1.00 97.56 95 ILE A N 1
ATOM 741 C CA . ILE A 1 95 ? -0.928 7.884 -9.856 1.00 97.56 95 ILE A CA 1
ATOM 742 C C . ILE A 1 95 ? 0.307 6.989 -9.686 1.00 97.56 95 ILE A C 1
ATOM 744 O O . ILE A 1 95 ? 0.235 5.785 -9.949 1.00 97.56 95 ILE A O 1
ATOM 748 N N . SER A 1 96 ? 1.421 7.540 -9.202 1.00 98.19 96 SER A N 1
ATOM 749 C CA . SER A 1 96 ? 2.663 6.792 -8.980 1.00 98.19 96 SER A CA 1
ATOM 750 C C . SER A 1 96 ? 2.493 5.666 -7.962 1.00 98.19 96 SER A C 1
ATOM 752 O O . SER A 1 96 ? 2.912 4.536 -8.218 1.00 98.19 96 SER A O 1
ATOM 754 N N . THR A 1 97 ? 1.800 5.928 -6.849 1.00 98.38 97 THR A N 1
ATOM 755 C CA . THR A 1 97 ? 1.430 4.906 -5.856 1.00 98.38 97 THR A CA 1
ATOM 756 C C . THR A 1 97 ? 0.635 3.782 -6.511 1.00 98.38 97 THR A C 1
ATOM 758 O O . THR A 1 97 ? 0.950 2.605 -6.332 1.00 98.38 97 THR A O 1
ATOM 761 N N . SER A 1 98 ? -0.372 4.128 -7.317 1.00 98.44 98 SER A N 1
ATOM 762 C CA . SER A 1 98 ? -1.210 3.165 -8.033 1.00 98.44 98 SER A CA 1
ATOM 763 C C . SER A 1 98 ? -0.385 2.249 -8.943 1.00 98.44 98 SER A C 1
ATOM 765 O O . SER A 1 98 ? -0.535 1.022 -8.921 1.00 98.44 98 SER A O 1
ATOM 767 N N . GLN A 1 99 ? 0.540 2.833 -9.711 1.00 98.62 99 GLN A N 1
ATOM 768 C CA . GLN A 1 99 ? 1.436 2.099 -10.604 1.00 98.62 99 GLN A CA 1
ATOM 769 C C . GLN A 1 99 ? 2.409 1.198 -9.836 1.00 98.62 99 GLN A C 1
ATOM 771 O O . GLN A 1 99 ? 2.588 0.031 -10.203 1.00 98.62 99 GLN A O 1
ATOM 776 N N . LEU A 1 100 ? 3.013 1.715 -8.763 1.00 98.75 100 LEU A N 1
ATOM 777 C CA . LEU A 1 100 ? 3.949 0.982 -7.917 1.00 98.75 100 LEU A CA 1
ATOM 778 C C . LEU A 1 100 ? 3.277 -0.228 -7.260 1.00 98.75 100 LEU A C 1
ATOM 780 O O . LEU A 1 100 ? 3.777 -1.348 -7.377 1.00 98.75 100 LEU A O 1
ATOM 784 N N . VAL A 1 101 ? 2.106 -0.030 -6.646 1.00 98.75 101 VAL A N 1
ATOM 785 C CA . VAL A 1 101 ? 1.340 -1.107 -6.003 1.00 98.75 101 VAL A CA 1
ATOM 786 C C . VAL A 1 101 ? 0.863 -2.133 -7.030 1.00 98.75 101 VAL A C 1
ATOM 788 O O . VAL A 1 101 ? 0.955 -3.330 -6.770 1.00 98.75 101 VAL A O 1
ATOM 791 N N . LYS A 1 102 ? 0.430 -1.712 -8.227 1.00 98.81 102 LYS A N 1
ATOM 792 C CA . LYS A 1 102 ? 0.048 -2.640 -9.306 1.00 98.81 102 LYS A CA 1
ATOM 793 C C . LYS A 1 102 ? 1.215 -3.530 -9.744 1.00 98.81 102 LYS A C 1
ATOM 795 O O . LYS A 1 102 ? 1.032 -4.736 -9.922 1.00 98.81 102 LYS A O 1
ATOM 800 N N . LYS A 1 103 ? 2.417 -2.962 -9.895 1.00 98.75 103 LYS A N 1
ATOM 801 C CA . LYS A 1 103 ? 3.631 -3.742 -10.189 1.00 98.75 103 LYS A CA 1
ATOM 802 C C . LYS A 1 103 ? 3.963 -4.690 -9.033 1.00 98.75 103 LYS A C 1
ATOM 804 O O . LYS A 1 103 ? 4.201 -5.872 -9.275 1.00 98.75 103 LYS A O 1
ATOM 809 N N . ALA A 1 104 ? 3.930 -4.208 -7.791 1.00 98.81 104 ALA A N 1
ATOM 810 C CA . ALA A 1 104 ? 4.233 -5.018 -6.612 1.00 98.81 104 ALA A CA 1
ATOM 811 C C . ALA A 1 104 ? 3.241 -6.176 -6.423 1.00 98.81 104 ALA A C 1
ATOM 813 O O . ALA A 1 104 ? 3.655 -7.296 -6.133 1.00 98.81 104 ALA A O 1
ATOM 814 N N . TYR A 1 105 ? 1.950 -5.944 -6.675 1.00 98.81 105 TYR A N 1
ATOM 815 C CA . TYR A 1 105 ? 0.913 -6.977 -6.689 1.00 98.81 105 TYR A CA 1
ATOM 816 C C . TYR A 1 105 ? 1.285 -8.132 -7.629 1.00 98.81 105 TYR A C 1
ATOM 818 O O . TYR A 1 105 ? 1.252 -9.288 -7.218 1.00 98.81 105 TYR A O 1
ATOM 826 N N . PHE A 1 106 ? 1.745 -7.840 -8.851 1.00 98.69 106 PHE A N 1
ATOM 827 C CA . PHE A 1 106 ? 2.203 -8.878 -9.778 1.00 98.69 106 PHE A CA 1
ATOM 828 C C . PHE A 1 106 ? 3.491 -9.569 -9.300 1.00 98.69 106 PHE A C 1
ATOM 830 O O . PHE A 1 106 ? 3.536 -10.797 -9.178 1.00 98.69 106 PHE A O 1
ATOM 837 N N . TYR A 1 107 ? 4.535 -8.787 -9.004 1.00 98.75 107 TYR A N 1
ATOM 838 C CA . TYR A 1 107 ? 5.868 -9.313 -8.689 1.00 98.75 107 TYR A CA 1
ATOM 839 C C . TYR A 1 107 ? 5.955 -10.014 -7.330 1.00 98.75 107 TYR A C 1
ATOM 841 O O . TYR A 1 107 ? 6.805 -10.887 -7.146 1.00 98.75 107 TYR A O 1
ATOM 849 N N . SER A 1 108 ? 5.040 -9.729 -6.402 1.00 98.75 108 SER A N 1
ATOM 850 C CA . SER A 1 108 ? 4.943 -10.453 -5.131 1.00 98.75 108 SER A CA 1
ATOM 851 C C . SER A 1 108 ? 4.745 -11.959 -5.325 1.00 98.75 108 SER A C 1
ATOM 853 O O . SER A 1 108 ? 5.361 -12.753 -4.605 1.00 98.75 108 SER A O 1
ATOM 855 N N . GLY A 1 109 ? 4.015 -12.354 -6.373 1.00 98.44 109 GLY A N 1
ATOM 856 C CA . GLY A 1 109 ? 3.795 -13.747 -6.761 1.00 98.44 109 GLY A CA 1
ATOM 857 C C . GLY A 1 109 ? 4.889 -14.359 -7.645 1.00 98.44 109 GLY A C 1
ATOM 858 O O . GLY A 1 109 ? 4.749 -15.509 -8.053 1.00 98.44 109 GLY A O 1
ATOM 859 N N . VAL A 1 110 ? 5.957 -13.627 -7.983 1.00 98.50 110 VAL A N 1
ATOM 860 C CA . VAL A 1 110 ? 7.039 -14.121 -8.853 1.00 98.50 110 VAL A CA 1
ATOM 861 C C . VAL A 1 110 ? 8.171 -14.699 -8.002 1.00 98.50 110 VAL A C 1
ATOM 863 O O . VAL A 1 110 ? 8.879 -13.965 -7.319 1.00 98.50 110 VAL A O 1
ATOM 866 N N . GLY A 1 111 ? 8.384 -16.016 -8.072 1.00 97.06 111 GLY A N 1
ATOM 867 C CA . GLY A 1 111 ? 9.368 -16.724 -7.235 1.00 97.06 111 GLY A CA 1
ATOM 868 C C . GLY A 1 111 ? 10.836 -16.327 -7.447 1.00 97.06 111 GLY A C 1
ATOM 869 O O . GLY A 1 111 ? 11.645 -16.509 -6.547 1.00 97.06 111 GLY A O 1
ATOM 870 N N . LYS A 1 112 ? 11.179 -15.753 -8.609 1.00 97.50 112 LYS A N 1
ATOM 871 C CA . LYS A 1 112 ? 12.537 -15.259 -8.920 1.00 97.50 112 LYS A CA 1
ATOM 872 C C . LYS A 1 112 ? 12.807 -13.832 -8.429 1.00 97.50 112 LYS A C 1
ATOM 874 O O . LYS A 1 112 ? 13.927 -13.351 -8.539 1.00 97.50 112 LYS A O 1
ATOM 879 N N . VAL A 1 113 ? 11.788 -13.133 -7.927 1.00 97.69 113 VAL A N 1
ATOM 880 C CA . VAL A 1 113 ? 11.977 -11.846 -7.250 1.00 97.69 113 VAL A CA 1
ATOM 881 C C . VAL A 1 113 ? 12.274 -12.153 -5.793 1.00 97.69 113 VAL A C 1
ATOM 883 O O . VAL A 1 113 ? 11.424 -12.726 -5.111 1.00 97.69 113 VAL A O 1
ATOM 886 N N . HIS A 1 114 ? 13.457 -11.783 -5.317 1.00 97.12 114 HIS A N 1
ATOM 887 C CA . HIS A 1 114 ? 13.883 -12.035 -3.944 1.00 97.12 114 HIS A CA 1
ATOM 888 C C . HIS A 1 114 ? 13.677 -10.790 -3.078 1.00 97.12 114 HIS A C 1
ATOM 890 O O . HIS A 1 114 ? 14.057 -9.685 -3.455 1.00 97.12 114 HIS A O 1
ATOM 896 N N . THR A 1 115 ? 13.057 -10.989 -1.919 1.00 98.12 115 THR A N 1
ATOM 897 C CA . THR A 1 115 ? 12.945 -10.011 -0.832 1.00 98.12 115 THR A CA 1
ATOM 898 C C . THR A 1 115 ? 13.309 -10.716 0.468 1.00 98.12 115 THR A C 1
ATOM 900 O O . THR A 1 115 ? 13.192 -11.941 0.546 1.00 98.12 115 THR A O 1
ATOM 903 N N . TYR A 1 116 ? 13.764 -9.967 1.468 1.00 97.25 116 TYR A N 1
ATOM 904 C CA . TYR A 1 116 ? 14.298 -10.521 2.711 1.00 97.25 116 TYR A CA 1
ATOM 905 C C . TYR A 1 116 ? 13.519 -9.985 3.912 1.00 97.25 116 TYR A C 1
ATOM 907 O O . TYR A 1 116 ? 13.090 -8.835 3.902 1.00 97.25 116 TYR A O 1
ATOM 915 N N . GLU A 1 117 ? 13.321 -10.821 4.923 1.00 96.19 117 GLU A N 1
ATOM 916 C CA . GLU A 1 117 ? 12.767 -10.477 6.234 1.00 96.19 117 GLU A CA 1
ATOM 917 C C . GLU A 1 117 ? 13.701 -11.079 7.283 1.00 96.19 117 GLU A C 1
ATOM 919 O O . GLU A 1 117 ? 13.876 -12.297 7.295 1.00 96.19 117 GLU A O 1
ATOM 924 N N . ASN A 1 118 ? 14.308 -10.250 8.138 1.00 94.00 118 ASN A N 1
ATOM 925 C CA . ASN A 1 118 ? 15.295 -10.693 9.136 1.00 94.00 118 ASN A CA 1
ATOM 926 C C . ASN A 1 118 ? 16.374 -11.610 8.521 1.00 94.00 118 ASN A C 1
ATOM 928 O O . ASN A 1 118 ? 16.575 -12.729 8.980 1.00 94.00 118 ASN A O 1
ATOM 932 N N . ASP A 1 119 ? 16.982 -11.168 7.413 1.00 94.00 119 ASP A N 1
ATOM 933 C CA . ASP A 1 119 ? 17.994 -11.900 6.628 1.00 94.00 119 ASP A CA 1
ATOM 934 C C . ASP A 1 119 ? 17.536 -13.225 5.980 1.00 94.00 119 ASP A C 1
ATOM 936 O O . ASP A 1 119 ? 18.311 -13.894 5.293 1.00 94.00 119 ASP A O 1
ATOM 940 N N . HIS A 1 120 ? 16.253 -13.583 6.089 1.00 96.38 120 HIS A N 1
ATOM 941 C CA . HIS A 1 120 ? 15.675 -14.756 5.435 1.00 96.38 120 HIS A CA 1
ATOM 942 C C . HIS A 1 120 ? 14.908 -14.385 4.163 1.00 96.38 120 HIS A C 1
ATOM 944 O O . HIS A 1 120 ? 14.117 -13.442 4.144 1.00 96.38 120 HIS A O 1
ATOM 950 N N . VAL A 1 121 ? 15.092 -15.163 3.090 1.00 97.25 121 VAL A N 1
ATOM 951 C CA . VAL A 1 121 ? 14.349 -14.976 1.833 1.00 97.25 121 VAL A CA 1
ATOM 952 C C . VAL A 1 121 ? 12.855 -15.214 2.068 1.00 97.25 121 VAL A C 1
ATOM 954 O O . VAL A 1 121 ? 12.446 -16.280 2.527 1.00 97.25 121 VAL A O 1
ATOM 957 N N . GLN A 1 122 ? 12.022 -14.242 1.703 1.00 98.12 122 GLN A N 1
ATOM 958 C CA . GLN A 1 122 ? 10.571 -14.378 1.754 1.00 98.12 122 GLN A CA 1
ATOM 959 C C . GLN A 1 122 ? 10.060 -15.226 0.582 1.00 98.12 122 GLN A C 1
ATOM 961 O O . GLN A 1 122 ? 10.420 -15.008 -0.578 1.00 98.12 122 GLN A O 1
ATOM 966 N N . HIS A 1 123 ? 9.145 -16.152 0.869 1.00 98.06 123 HIS A N 1
ATOM 967 C CA . HIS A 1 123 ? 8.430 -16.896 -0.167 1.00 98.06 123 HIS A CA 1
ATOM 968 C C . HIS A 1 123 ? 7.532 -15.974 -1.004 1.00 98.06 123 HIS A C 1
ATOM 970 O O . HIS A 1 123 ? 6.934 -15.026 -0.489 1.00 98.06 123 HIS A O 1
ATOM 976 N N . SER A 1 124 ? 7.384 -16.290 -2.294 1.00 98.38 124 SER A N 1
ATOM 977 C CA . SER A 1 124 ? 6.410 -15.613 -3.151 1.00 98.38 124 SER A CA 1
ATOM 978 C C . SER A 1 124 ? 4.992 -15.780 -2.612 1.00 98.38 124 SER A C 1
ATOM 980 O O . SER A 1 124 ? 4.605 -16.866 -2.182 1.00 98.38 124 SER A O 1
ATOM 982 N N . TYR A 1 125 ? 4.204 -14.718 -2.701 1.00 98.69 125 TYR A N 1
ATOM 983 C CA . TYR A 1 125 ? 2.814 -14.687 -2.270 1.00 98.69 125 TYR A CA 1
ATOM 984 C C . TYR A 1 125 ? 2.010 -13.863 -3.271 1.00 98.69 125 TYR A C 1
ATOM 986 O O . TYR A 1 125 ? 2.449 -12.781 -3.648 1.00 98.69 125 TYR A O 1
ATOM 994 N N . ARG A 1 126 ? 0.855 -14.369 -3.710 1.00 98.12 126 ARG A N 1
ATOM 995 C CA . ARG A 1 126 ? -0.035 -13.668 -4.639 1.00 98.12 126 ARG A CA 1
ATOM 996 C C . ARG A 1 126 ? -1.336 -13.319 -3.908 1.00 98.12 126 ARG A C 1
ATOM 998 O O . ARG A 1 126 ? -2.053 -14.248 -3.547 1.00 98.12 126 ARG A O 1
ATOM 1005 N N . PRO A 1 127 ? -1.628 -12.027 -3.688 1.00 98.44 127 PRO A N 1
ATOM 1006 C CA . PRO A 1 127 ? -2.934 -11.589 -3.202 1.00 98.44 127 PRO A CA 1
ATOM 1007 C C . PRO A 1 127 ? -4.046 -11.969 -4.191 1.00 98.44 127 PRO A C 1
ATOM 1009 O O . PRO A 1 127 ? -3.795 -12.064 -5.394 1.00 98.44 127 PRO A O 1
ATOM 1012 N N . ASP A 1 128 ? -5.272 -12.139 -3.700 1.00 98.50 128 ASP A N 1
ATOM 1013 C CA . ASP A 1 128 ? -6.424 -12.572 -4.503 1.00 98.50 128 ASP A CA 1
ATOM 1014 C C . ASP A 1 128 ? -6.987 -11.432 -5.367 1.00 98.50 128 ASP A C 1
ATOM 1016 O O . ASP A 1 128 ? -7.488 -11.666 -6.467 1.00 98.50 128 ASP A O 1
ATOM 1020 N N . ALA A 1 129 ? -6.925 -10.190 -4.869 1.00 98.44 129 ALA A N 1
ATOM 1021 C CA . ALA A 1 129 ? -7.485 -9.031 -5.557 1.00 98.44 129 ALA A CA 1
ATOM 1022 C C . ALA A 1 129 ? -6.734 -7.723 -5.275 1.00 98.44 129 ALA A C 1
ATOM 1024 O O . ALA A 1 129 ? -6.209 -7.499 -4.181 1.00 98.44 129 ALA A O 1
ATOM 1025 N N . LEU A 1 130 ? -6.775 -6.826 -6.263 1.00 98.69 130 LEU A N 1
ATOM 1026 C CA . LEU A 1 130 ? -6.365 -5.428 -6.165 1.00 98.69 130 LEU A CA 1
ATOM 1027 C C . LEU A 1 130 ? -7.548 -4.534 -6.554 1.00 98.69 130 LEU A C 1
ATOM 1029 O O . LEU A 1 130 ? -8.021 -4.589 -7.689 1.00 98.69 130 LEU A O 1
ATOM 1033 N N . TYR A 1 131 ? -8.002 -3.701 -5.622 1.00 98.56 131 TYR A N 1
ATOM 1034 C CA . TYR A 1 131 ? -9.028 -2.685 -5.849 1.00 98.56 131 TYR A CA 1
ATOM 1035 C C . TYR A 1 131 ? -8.430 -1.283 -5.797 1.00 98.56 131 TYR A C 1
ATOM 1037 O O . TYR A 1 131 ? -7.387 -1.047 -5.185 1.00 98.56 131 TYR A O 1
ATOM 1045 N N . TYR A 1 132 ? -9.142 -0.334 -6.394 1.00 98.38 132 TYR A N 1
ATOM 1046 C CA . TYR A 1 132 ? -8.750 1.065 -6.399 1.00 98.38 132 TYR A CA 1
ATOM 1047 C C . TYR A 1 132 ? -9.802 1.937 -5.722 1.00 98.38 132 TYR A C 1
ATOM 1049 O O . TYR A 1 132 ? -11.000 1.729 -5.919 1.00 98.38 132 TYR A O 1
ATOM 1057 N N . TYR A 1 133 ? -9.363 2.912 -4.928 1.00 97.75 133 TYR A N 1
ATOM 1058 C CA . TYR A 1 133 ? -10.238 3.894 -4.291 1.00 97.75 133 TYR A CA 1
ATOM 1059 C C . TYR A 1 133 ? -9.919 5.306 -4.776 1.00 97.75 133 TYR A C 1
ATOM 1061 O O . TYR A 1 133 ? -8.772 5.635 -5.055 1.00 97.75 133 TYR A O 1
ATOM 1069 N N . MET A 1 134 ? -10.940 6.155 -4.847 1.00 95.06 134 MET A N 1
ATOM 1070 C CA . MET A 1 134 ? -10.773 7.565 -5.200 1.00 95.06 134 MET A CA 1
ATOM 1071 C C . MET A 1 134 ? -10.477 8.408 -3.957 1.00 95.06 134 MET A C 1
ATOM 1073 O O . MET A 1 134 ? -11.016 8.144 -2.874 1.00 95.06 134 MET A O 1
ATOM 1077 N N . GLN A 1 135 ? -9.644 9.429 -4.139 1.00 78.50 135 GLN A N 1
ATOM 1078 C CA . GLN A 1 135 ? -9.346 10.465 -3.159 1.00 78.50 135 GLN A CA 1
ATOM 1079 C C . GLN A 1 135 ? -9.683 11.796 -3.844 1.00 78.50 135 GLN A C 1
ATOM 1081 O O . GLN A 1 135 ? -8.946 12.256 -4.704 1.00 78.50 135 GLN A O 1
ATOM 1086 N N . THR A 1 136 ? -10.876 12.327 -3.571 1.00 60.41 136 THR A N 1
ATOM 1087 C CA . THR A 1 136 ? -11.363 13.585 -4.170 1.00 60.41 136 THR A CA 1
ATOM 1088 C C . THR A 1 136 ? -10.571 14.782 -3.667 1.00 60.41 136 THR A C 1
ATOM 1090 O O . THR A 1 136 ? -10.367 14.825 -2.431 1.00 60.41 136 THR A O 1
#

Foldseek 3Di:
DLVVLLVCVVVVDAAEAEAAALCQVDPDDHSVVSVVVVVVSCVVSVHPYYYYNRDYPPDLDLDPVLLLVLLQVCLVPVAQEAEAADLDAPRVVSVSRVNSNVSSLVCLQPQPRWHDDPNHTGGRHHHNYYYHDYDD

Sequence (136 aa):
MGGTIAKMAGHGLRIGIVDLTLGELGTRGSAEIRQNEAIQAGVVLKAEFRENLRIPDGNIEVNQENLLRVVHLIRKYKPKVIFAPYFNDRHPDHISTSQLVKKAYFYSGVGKVHTYENDHVQHSYRPDALYYYMQT

Secondary structure (DSSP, 8-state):
-HHHHHHHHHTT---EEEESS--TT-SSS-HHHHHHHHHHHHHHTT-SEEEE--PPTT-----HHHHHHHHHHHHHH--SEEEEE-SS-SSHHHHHHHHHHHHHHHHHT-TTS--EETTEEPPP---SEEEEE---

Radius of gyration: 14.91 Å; chains: 1; bounding box: 35×40×29 Å